Protein AF-T1I2T1-F1 (afdb_monomer_lite)

Secondary structure (DSSP, 8-state):
------SS-EEE--TT-S--SSS-S-EEE---S-SS-HHHHHHHHHHHHHH-TTS--EEEE---S-HHHHHHHHHHHHHTT-SEEEE---SBPS-GGGSS-SBTT-

Organism: Rhodnius prolixus (NCBI:txid13249)

Sequence (106 aa):
DLVVNVSPRIVRGTAAGHIYGPGQSSFLNIELISEKTCEYWCKSITELKRDFPTKVIVASIMCGFVKEDWEELSQKAEAAGADMLELNLSCPHGMGESGMGLACGQ

InterPro domains:
  IPR013785 Aldolase-type TIM barrel [G3DSA:3.20.20.70] (1-106)

pLDDT: mean 89.73, std 14.82, range [46.69, 98.81]

Foldseek 3Di:
DADDDDPPFKAQDCPPHPDDDPDGVDMGGPGDPDNDDLVVVLQVLLVCCVVPVPDAAEAEDEDAPDPVRVVVSVVSNVVSPHPYYHYDQQHFHPCPPPVPDGTRVD

Structure (mmCIF, N/CA/C/O backbone):
data_AF-T1I2T1-F1
#
_entry.id   AF-T1I2T1-F1
#
loop_
_atom_site.group_PDB
_atom_site.id
_atom_site.type_symbol
_atom_site.label_atom_id
_atom_site.label_alt_id
_atom_site.label_comp_id
_atom_site.label_asym_id
_atom_site.label_entity_id
_atom_site.label_seq_id
_atom_site.pdbx_PDB_ins_code
_atom_site.Cartn_x
_atom_site.Cartn_y
_atom_site.Cartn_z
_atom_site.occupancy
_atom_site.B_iso_or_equiv
_atom_site.auth_seq_id
_atom_site.auth_comp_id
_atom_site.auth_asym_id
_atom_site.auth_atom_id
_atom_site.pdbx_PDB_model_num
ATOM 1 N N . ASP A 1 1 ? 7.054 8.912 6.773 1.00 64.62 1 ASP A N 1
ATOM 2 C CA . ASP A 1 1 ? 7.320 10.014 5.824 1.00 64.62 1 ASP A CA 1
ATOM 3 C C . ASP A 1 1 ? 6.518 9.888 4.546 1.00 64.62 1 ASP A C 1
ATOM 5 O O . ASP A 1 1 ? 6.153 8.784 4.158 1.00 64.62 1 ASP A O 1
ATOM 9 N N . LEU A 1 2 ? 6.222 11.024 3.913 1.00 81.69 2 LEU A N 1
ATOM 10 C CA . LEU A 1 2 ? 5.644 11.060 2.571 1.00 81.69 2 LEU A CA 1
ATOM 11 C C . LEU A 1 2 ? 6.736 10.754 1.545 1.00 81.69 2 LEU A C 1
ATOM 13 O O . LEU A 1 2 ? 7.825 11.320 1.606 1.00 81.69 2 LEU A O 1
ATOM 17 N N . VAL A 1 3 ? 6.424 9.879 0.593 1.00 88.88 3 VAL A N 1
ATOM 18 C CA . VAL A 1 3 ? 7.280 9.602 -0.564 1.00 88.88 3 VAL A CA 1
ATOM 19 C C . VAL A 1 3 ? 6.764 10.350 -1.790 1.00 88.88 3 VAL A C 1
ATOM 21 O O . VAL A 1 3 ? 5.586 10.699 -1.858 1.00 88.88 3 VAL A O 1
ATOM 24 N N . VAL A 1 4 ? 7.645 10.576 -2.764 1.00 93.00 4 VAL A N 1
ATOM 25 C CA . VAL A 1 4 ? 7.297 11.146 -4.071 1.00 93.00 4 VAL A CA 1
ATOM 26 C C . VAL A 1 4 ? 7.852 10.225 -5.148 1.00 93.00 4 VAL A C 1
ATOM 28 O O . VAL A 1 4 ? 9.055 9.964 -5.191 1.00 93.00 4 VAL A O 1
ATOM 31 N N . ASN A 1 5 ? 6.976 9.712 -6.005 1.00 92.44 5 ASN A N 1
ATOM 32 C CA . ASN A 1 5 ? 7.354 8.821 -7.093 1.00 92.44 5 ASN A CA 1
ATOM 33 C C . ASN A 1 5 ? 8.061 9.575 -8.227 1.00 92.44 5 ASN A C 1
ATOM 35 O O . ASN A 1 5 ? 7.766 10.731 -8.530 1.00 92.44 5 ASN A O 1
ATOM 39 N N . VAL A 1 6 ? 8.944 8.870 -8.938 1.00 95.94 6 VAL A N 1
ATOM 40 C CA . VAL A 1 6 ? 9.564 9.359 -10.181 1.00 95.94 6 VAL A CA 1
ATOM 41 C C . VAL A 1 6 ? 8.789 8.899 -11.421 1.00 95.94 6 VAL A C 1
ATOM 43 O O . VAL A 1 6 ? 7.875 8.074 -11.346 1.00 95.94 6 VAL A O 1
ATOM 46 N N . SER A 1 7 ? 9.125 9.454 -12.589 1.00 96.56 7 SER A N 1
ATOM 47 C CA . SER A 1 7 ? 8.508 9.102 -13.877 1.00 96.56 7 SER A CA 1
ATOM 48 C C . SER A 1 7 ? 9.569 9.076 -14.990 1.00 96.56 7 SER A C 1
ATOM 50 O O . SER A 1 7 ? 10.334 10.037 -15.068 1.00 96.56 7 SER A O 1
ATOM 52 N N . PRO A 1 8 ? 9.613 8.055 -15.877 1.00 96.75 8 PRO A N 1
ATOM 53 C CA . PRO A 1 8 ? 8.764 6.857 -15.923 1.00 96.75 8 PRO A CA 1
ATOM 54 C C . PRO A 1 8 ? 9.134 5.839 -14.830 1.00 96.75 8 PRO A C 1
ATOM 56 O O . PRO A 1 8 ? 10.275 5.806 -14.383 1.00 96.75 8 PRO A O 1
ATOM 59 N N . ARG A 1 9 ? 8.179 4.997 -14.404 1.00 97.00 9 ARG A N 1
ATOM 60 C CA . ARG A 1 9 ? 8.401 4.049 -13.288 1.00 97.00 9 ARG A CA 1
ATOM 61 C C . ARG A 1 9 ? 7.782 2.661 -13.424 1.00 97.00 9 ARG A C 1
ATOM 63 O O . ARG A 1 9 ? 8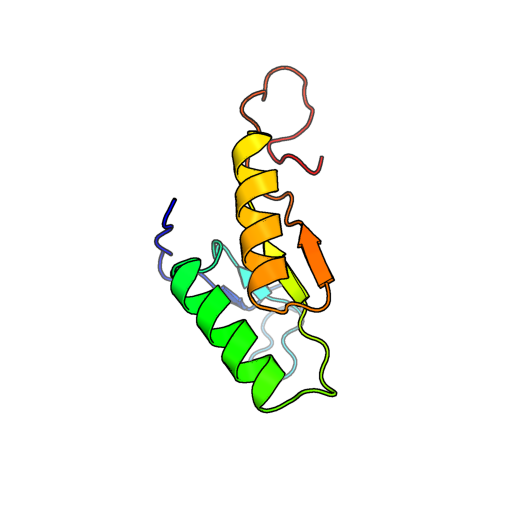.057 1.813 -12.588 1.00 97.00 9 ARG A O 1
ATOM 70 N N . ILE A 1 10 ? 6.974 2.414 -14.453 1.00 98.19 10 ILE A N 1
ATOM 71 C CA . ILE A 1 10 ? 6.407 1.094 -14.759 1.00 98.19 10 ILE A CA 1
ATOM 72 C C . ILE A 1 10 ? 6.647 0.841 -16.244 1.00 98.19 10 ILE A C 1
ATOM 74 O O . ILE A 1 10 ? 6.272 1.662 -17.082 1.00 98.19 10 ILE A O 1
ATOM 78 N N . VAL A 1 11 ? 7.288 -0.279 -16.572 1.00 97.31 11 VAL A N 1
ATOM 79 C CA . VAL A 1 11 ? 7.632 -0.649 -17.949 1.00 97.31 11 VAL A CA 1
ATOM 80 C C . VAL A 1 11 ? 7.265 -2.100 -18.234 1.00 97.31 11 VAL A C 1
ATOM 82 O O . VAL A 1 11 ? 7.244 -2.945 -17.336 1.00 97.31 11 VAL A O 1
ATOM 85 N N . ARG A 1 12 ? 6.982 -2.404 -19.506 1.00 96.38 12 ARG A N 1
ATOM 86 C CA . ARG A 1 12 ? 6.745 -3.783 -19.942 1.00 96.38 12 ARG A CA 1
ATOM 87 C C . ARG A 1 12 ? 8.024 -4.615 -19.847 1.00 96.38 12 ARG A C 1
ATOM 89 O O . ARG A 1 12 ? 9.112 -4.124 -20.142 1.00 96.38 12 ARG A O 1
ATOM 96 N N . GLY A 1 13 ? 7.882 -5.883 -19.489 1.00 94.56 13 GLY A N 1
ATOM 97 C CA . GLY A 1 13 ? 8.992 -6.821 -19.426 1.00 94.56 13 GLY A CA 1
ATOM 98 C C . GLY A 1 13 ? 9.467 -7.280 -20.804 1.00 94.56 13 GLY A C 1
ATOM 99 O O . GLY A 1 13 ? 8.688 -7.433 -21.744 1.00 94.56 13 GLY A O 1
ATOM 100 N N . THR A 1 14 ? 10.761 -7.553 -20.921 1.00 94.12 14 THR A N 1
ATOM 101 C CA . THR A 1 14 ? 11.395 -8.057 -22.151 1.00 94.12 14 THR A CA 1
ATOM 102 C C . THR A 1 14 ? 11.578 -9.577 -22.157 1.00 94.12 14 THR A C 1
ATOM 104 O O . THR A 1 14 ? 12.093 -10.124 -23.128 1.00 94.12 14 THR A O 1
ATOM 107 N N . ALA A 1 15 ? 11.116 -10.272 -21.109 1.00 92.12 15 ALA A N 1
ATOM 108 C CA . ALA A 1 15 ? 11.338 -11.706 -20.900 1.00 92.12 15 ALA A CA 1
ATOM 109 C C . ALA A 1 15 ? 10.792 -12.603 -22.031 1.00 92.12 15 ALA A C 1
ATOM 111 O O . ALA A 1 15 ? 11.369 -13.649 -22.303 1.00 92.12 15 ALA A O 1
ATOM 112 N N . ALA A 1 16 ? 9.720 -12.186 -22.713 1.00 92.12 16 ALA A N 1
ATOM 113 C CA . ALA A 1 16 ? 9.127 -12.900 -23.850 1.00 92.12 16 ALA A CA 1
ATOM 114 C C . ALA A 1 16 ? 9.434 -12.249 -25.219 1.00 92.12 16 ALA A C 1
ATOM 116 O O . ALA A 1 16 ? 8.707 -12.455 -26.190 1.00 92.12 16 ALA A O 1
ATOM 117 N N . GLY A 1 17 ? 10.484 -11.426 -25.312 1.00 91.56 17 GLY A N 1
ATOM 118 C CA . GLY A 1 17 ? 10.857 -10.731 -26.547 1.00 91.56 17 GLY A CA 1
ATOM 119 C C . GLY A 1 17 ? 9.942 -9.549 -26.892 1.00 91.56 17 GLY A C 1
ATOM 120 O O . GLY A 1 17 ? 9.379 -8.888 -26.015 1.00 91.56 17 GLY A O 1
ATOM 121 N N . HIS A 1 18 ? 9.806 -9.242 -28.186 1.00 92.19 18 HIS A N 1
ATOM 122 C CA . HIS A 1 18 ? 9.127 -8.044 -28.708 1.00 92.19 18 HIS A CA 1
ATOM 123 C C . HIS A 1 18 ? 7.605 -8.215 -28.882 1.00 92.19 18 HIS A C 1
ATOM 125 O O . HIS A 1 18 ? 7.044 -7.834 -29.907 1.00 92.19 18 HIS A O 1
ATOM 131 N N . ILE A 1 19 ? 6.929 -8.788 -27.882 1.00 92.81 19 ILE A N 1
ATOM 132 C CA . ILE A 1 19 ? 5.467 -8.938 -27.868 1.00 92.81 19 ILE A CA 1
ATOM 133 C C . ILE A 1 19 ? 4.828 -7.714 -27.205 1.00 92.81 19 ILE A C 1
ATOM 135 O O . ILE A 1 19 ? 5.081 -7.416 -26.038 1.00 92.81 19 ILE A O 1
ATOM 139 N N . TYR A 1 20 ? 3.972 -7.012 -27.944 1.00 95.31 20 TYR A N 1
ATOM 140 C CA . TYR A 1 20 ? 3.257 -5.821 -27.479 1.00 95.31 20 TYR A CA 1
ATOM 141 C C . TYR A 1 20 ? 1.753 -6.089 -27.383 1.00 95.31 20 TYR A C 1
ATOM 143 O O . TYR A 1 20 ? 1.231 -7.001 -28.021 1.00 95.31 20 TYR A O 1
ATOM 151 N N . GLY A 1 21 ? 1.049 -5.265 -26.607 1.00 93.88 21 GLY A N 1
ATOM 152 C CA . GLY A 1 21 ? -0.393 -5.399 -26.410 1.00 93.88 21 GLY A CA 1
ATOM 153 C C . GLY A 1 21 ? -0.744 -6.393 -25.294 1.00 93.88 21 GLY A C 1
ATOM 154 O O . GLY A 1 21 ? -0.055 -6.409 -24.270 1.00 93.88 21 GLY A O 1
ATOM 155 N N . PRO A 1 22 ? -1.834 -7.166 -25.426 1.00 95.12 22 PRO A N 1
ATOM 156 C CA . PRO A 1 22 ? -2.374 -7.977 -24.336 1.00 95.12 22 PRO A CA 1
ATOM 157 C C . PRO A 1 22 ? -1.409 -9.080 -23.884 1.00 95.12 22 PRO A C 1
ATOM 159 O O . PRO A 1 22 ? -0.567 -9.539 -24.651 1.00 95.12 22 PRO A O 1
ATOM 162 N N . GLY A 1 23 ? -1.561 -9.526 -22.633 1.00 93.88 23 GLY A N 1
ATOM 163 C CA . GLY A 1 23 ? -0.829 -10.687 -22.114 1.00 93.88 23 GLY A CA 1
ATOM 164 C C . GLY A 1 23 ? 0.679 -10.466 -21.976 1.00 93.88 23 GLY A C 1
ATOM 165 O O . GLY A 1 23 ? 1.457 -11.369 -22.272 1.00 93.88 23 GLY A O 1
ATOM 166 N N . GLN A 1 24 ? 1.102 -9.270 -21.549 1.00 96.50 24 GLN A N 1
ATOM 167 C CA . GLN A 1 24 ? 2.507 -9.002 -21.235 1.00 96.50 24 GLN A CA 1
ATOM 168 C C . GLN A 1 24 ? 3.026 -10.028 -20.220 1.00 96.50 24 GLN A C 1
ATOM 170 O O . GLN A 1 24 ? 2.410 -10.238 -19.178 1.00 96.50 24 GLN A O 1
ATOM 175 N N . SER A 1 25 ? 4.166 -10.653 -20.520 1.00 96.44 25 SER A N 1
ATOM 176 C CA . SER A 1 25 ? 4.719 -11.739 -19.701 1.00 96.44 25 SER A CA 1
ATOM 177 C C . SER A 1 25 ? 5.178 -11.283 -18.316 1.00 96.44 25 SER A C 1
ATOM 179 O O . SER A 1 25 ? 5.251 -12.088 -17.394 1.00 96.44 25 SER A O 1
ATOM 181 N N . SER A 1 26 ? 5.558 -10.011 -18.185 1.00 97.12 26 SER A N 1
ATOM 182 C CA . SER A 1 26 ? 5.999 -9.403 -16.933 1.00 97.12 26 SER A CA 1
ATOM 183 C C . SER A 1 26 ? 6.006 -7.878 -17.035 1.00 97.12 26 SER A C 1
ATOM 185 O O . SER A 1 26 ? 5.872 -7.304 -18.121 1.00 97.12 26 SER A O 1
ATOM 187 N N . PHE A 1 27 ? 6.201 -7.233 -15.889 1.00 97.38 27 PHE A N 1
ATOM 188 C CA . PHE A 1 27 ? 6.453 -5.804 -15.757 1.00 97.38 27 PHE A CA 1
ATOM 189 C C . PHE A 1 27 ? 7.657 -5.592 -14.842 1.00 97.38 27 PHE A C 1
ATOM 191 O O . PHE A 1 27 ? 7.950 -6.431 -13.991 1.00 97.38 27 PHE A O 1
ATOM 198 N N . LEU A 1 28 ? 8.334 -4.462 -15.013 1.00 97.69 28 LEU A N 1
ATOM 199 C CA . LEU A 1 28 ? 9.323 -3.959 -14.066 1.00 97.69 28 LEU A CA 1
ATOM 200 C C . LEU A 1 28 ? 8.821 -2.622 -13.534 1.00 97.69 28 LEU A C 1
ATOM 202 O O . LEU A 1 28 ? 8.319 -1.801 -14.307 1.00 97.69 28 LEU A O 1
ATOM 206 N N . ASN A 1 29 ? 8.953 -2.410 -12.226 1.00 97.50 29 ASN A N 1
ATOM 207 C CA . ASN A 1 29 ? 8.612 -1.142 -11.604 1.00 97.50 29 ASN A CA 1
ATOM 208 C C . ASN A 1 29 ? 9.707 -0.662 -10.645 1.00 97.50 29 ASN A C 1
ATOM 210 O O . ASN A 1 29 ? 10.465 -1.463 -10.102 1.00 97.50 29 ASN A O 1
ATOM 214 N N . ILE A 1 30 ? 9.763 0.655 -10.480 1.00 96.50 30 ILE A N 1
ATOM 215 C CA . ILE A 1 30 ? 10.523 1.366 -9.442 1.00 96.50 30 ILE A CA 1
ATOM 216 C C . ILE A 1 30 ? 9.570 2.272 -8.643 1.00 96.50 30 ILE A C 1
ATOM 218 O O . ILE A 1 30 ? 9.923 3.386 -8.263 1.00 96.50 30 ILE A O 1
ATOM 222 N N . GLU A 1 31 ? 8.317 1.833 -8.490 1.00 95.94 31 GLU A N 1
ATOM 223 C CA . GLU A 1 31 ? 7.300 2.559 -7.732 1.00 95.94 31 GLU A CA 1
ATOM 224 C C . GLU A 1 31 ? 7.548 2.385 -6.228 1.00 95.94 31 GLU A C 1
ATOM 226 O O . GLU A 1 31 ? 7.989 1.330 -5.772 1.00 95.94 31 GLU A O 1
ATOM 231 N N . LEU A 1 32 ? 7.310 3.449 -5.464 1.00 93.81 32 LEU A N 1
ATOM 232 C CA . LEU A 1 32 ? 7.425 3.455 -4.009 1.00 93.81 32 LEU A CA 1
ATOM 233 C C . LEU A 1 32 ? 6.085 3.065 -3.360 1.00 93.81 32 LEU A C 1
ATOM 235 O O . LEU A 1 32 ? 5.139 2.645 -4.024 1.00 93.81 32 LEU A O 1
ATOM 239 N N . ILE A 1 33 ? 5.983 3.226 -2.039 1.00 94.25 33 ILE A N 1
ATOM 240 C CA . ILE A 1 33 ? 4.699 3.140 -1.333 1.00 94.25 33 ILE A CA 1
ATOM 241 C C . ILE A 1 33 ? 3.729 4.246 -1.791 1.00 94.25 33 ILE A C 1
ATOM 243 O O . ILE A 1 33 ? 4.073 5.145 -2.559 1.00 94.25 33 ILE A O 1
ATOM 247 N N . SER A 1 34 ? 2.497 4.201 -1.283 1.00 95.00 34 SER A N 1
ATOM 248 C CA . SER A 1 34 ? 1.485 5.229 -1.537 1.00 95.00 34 SER A CA 1
ATOM 249 C C . SER A 1 34 ? 2.000 6.656 -1.284 1.00 95.00 34 SER A C 1
ATOM 251 O O . SER A 1 34 ? 2.481 6.967 -0.199 1.00 95.00 34 SER A O 1
ATOM 253 N N . GLU A 1 35 ? 1.755 7.558 -2.238 1.00 94.88 35 GLU A N 1
ATOM 254 C CA . GLU A 1 35 ? 1.967 9.011 -2.082 1.00 94.88 35 GLU A CA 1
ATOM 255 C C . GLU A 1 35 ? 0.843 9.697 -1.280 1.00 94.88 35 GLU A C 1
ATOM 257 O O . GLU A 1 35 ? 0.947 10.864 -0.909 1.00 94.88 35 GLU A O 1
ATOM 262 N N . LYS A 1 36 ? -0.264 8.990 -1.012 1.00 96.19 36 LYS A N 1
ATOM 263 C CA . LYS A 1 36 ? -1.346 9.470 -0.140 1.00 96.19 36 LYS A CA 1
ATOM 264 C C . LYS A 1 36 ? -1.029 9.209 1.328 1.00 96.19 36 LYS A C 1
ATOM 266 O O . LYS A 1 36 ? -0.388 8.214 1.662 1.00 96.19 36 LYS A O 1
ATOM 271 N N . THR A 1 37 ? -1.534 10.088 2.190 1.00 96.81 37 THR A N 1
ATOM 272 C CA . THR A 1 37 ? -1.304 10.056 3.637 1.00 96.81 37 THR A CA 1
ATOM 273 C C . THR A 1 37 ? -1.973 8.859 4.319 1.00 96.81 37 THR A C 1
ATOM 275 O O . THR A 1 37 ? -2.942 8.286 3.818 1.00 96.81 37 THR A O 1
ATOM 278 N N . CYS A 1 38 ? -1.492 8.523 5.519 1.00 96.19 38 CYS A N 1
ATOM 279 C CA . CYS A 1 38 ? -2.137 7.543 6.395 1.00 96.19 38 CYS A CA 1
ATOM 280 C C . CYS A 1 38 ? -3.588 7.938 6.727 1.00 96.19 38 CYS A C 1
ATOM 282 O O . CYS A 1 38 ? -4.478 7.096 6.675 1.00 96.19 38 CYS A O 1
ATOM 284 N N . GLU A 1 39 ? -3.854 9.225 6.976 1.00 97.81 39 GLU A N 1
ATOM 285 C CA . GLU A 1 39 ? -5.206 9.732 7.248 1.00 97.81 39 GLU A CA 1
ATOM 286 C C . GLU A 1 39 ? -6.175 9.465 6.089 1.00 97.81 39 GLU A C 1
ATOM 288 O O . GLU A 1 39 ? -7.288 8.987 6.315 1.00 97.81 39 GLU A O 1
ATOM 293 N N . TYR A 1 40 ? -5.738 9.706 4.846 1.00 98.50 40 TYR A N 1
ATOM 294 C CA . TYR A 1 40 ? -6.531 9.388 3.658 1.00 98.50 40 TYR A CA 1
ATOM 295 C C . TYR A 1 40 ? -6.938 7.910 3.651 1.00 98.50 40 TYR A C 1
ATOM 297 O O . TYR A 1 40 ? -8.108 7.585 3.428 1.00 98.50 40 TYR A O 1
ATOM 305 N N . TRP A 1 41 ? -5.983 7.013 3.906 1.00 98.56 41 TRP A N 1
ATOM 306 C CA . TRP A 1 41 ? -6.238 5.576 3.886 1.00 98.56 41 TRP A CA 1
ATOM 307 C C . TRP A 1 41 ? -7.097 5.118 5.057 1.00 98.56 41 TRP A C 1
ATOM 309 O O . TRP A 1 41 ? -8.032 4.361 4.829 1.00 98.56 41 TRP A O 1
ATOM 319 N N . CYS A 1 42 ? -6.869 5.623 6.271 1.00 98.62 42 CYS A N 1
ATOM 320 C CA . CYS A 1 42 ? -7.703 5.303 7.430 1.00 98.62 42 CYS A CA 1
ATOM 321 C C . CYS A 1 42 ? -9.163 5.699 7.178 1.00 98.62 42 CYS A C 1
ATOM 323 O O . CYS A 1 42 ? -10.066 4.879 7.329 1.00 98.62 42 CYS A O 1
ATOM 325 N N . LYS A 1 43 ? -9.400 6.922 6.686 1.00 98.75 43 LYS A N 1
ATOM 326 C CA . LYS A 1 43 ? -10.748 7.367 6.315 1.00 98.75 43 LYS A CA 1
ATOM 327 C C . LYS A 1 43 ? -11.363 6.482 5.226 1.00 98.75 43 LYS A C 1
ATOM 329 O O . LYS A 1 43 ? -12.516 6.073 5.350 1.00 98.75 43 LYS A O 1
ATOM 334 N N . SER A 1 44 ? -10.585 6.146 4.197 1.00 98.75 44 SER A N 1
ATOM 335 C CA . SER A 1 44 ? -11.038 5.278 3.103 1.00 98.75 44 SER A CA 1
ATOM 336 C C . SER A 1 44 ? -11.405 3.875 3.593 1.00 98.75 44 SER A C 1
ATOM 338 O O . SER A 1 44 ? -12.406 3.324 3.154 1.00 98.75 44 SER A O 1
ATOM 340 N N . ILE A 1 45 ? -10.631 3.297 4.517 1.00 98.81 45 ILE A N 1
ATOM 341 C CA . ILE A 1 45 ? -10.915 1.982 5.110 1.00 98.81 45 ILE A CA 1
ATOM 342 C C . ILE A 1 45 ? -12.248 2.028 5.857 1.00 98.81 45 ILE A C 1
ATOM 344 O O . ILE A 1 45 ? -13.102 1.176 5.620 1.00 98.81 45 ILE A O 1
ATOM 348 N N . THR A 1 46 ? -12.469 3.049 6.688 1.00 98.81 46 THR A N 1
ATOM 349 C CA . THR A 1 46 ? -13.731 3.220 7.420 1.00 98.81 46 THR A CA 1
ATOM 350 C C . THR A 1 46 ? -14.928 3.341 6.473 1.00 98.81 46 THR A C 1
ATOM 352 O O . THR A 1 46 ? -15.952 2.688 6.679 1.00 98.81 46 THR A O 1
ATOM 355 N N . GLU A 1 47 ? -14.806 4.137 5.409 1.00 98.81 47 GLU A N 1
ATOM 356 C CA . GLU A 1 47 ? -15.851 4.284 4.387 1.00 98.81 47 GLU A CA 1
ATOM 357 C C . GLU A 1 47 ? -16.112 2.963 3.647 1.00 98.81 47 GLU A C 1
ATOM 359 O O . GLU A 1 47 ? -17.263 2.541 3.523 1.00 98.81 47 GLU A O 1
ATOM 364 N N . LEU A 1 48 ? -15.057 2.253 3.234 1.00 98.81 48 LEU A N 1
ATOM 365 C CA . LEU A 1 48 ? -15.173 0.966 2.547 1.00 98.81 48 LEU A CA 1
ATOM 366 C C . LEU A 1 48 ? -15.800 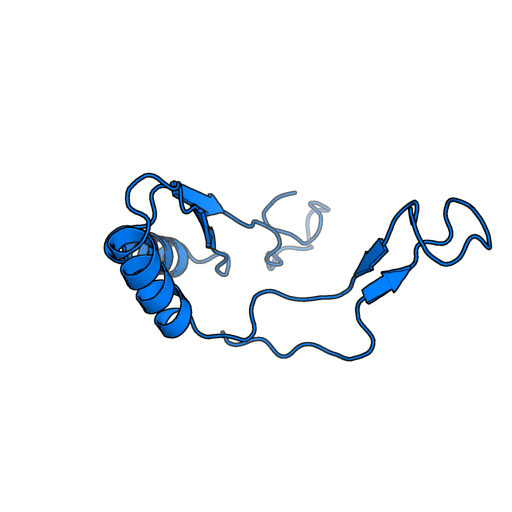-0.112 3.432 1.00 98.81 48 LEU A C 1
ATOM 368 O O . LEU A 1 48 ? -16.628 -0.880 2.952 1.00 98.81 48 LEU A O 1
ATOM 372 N N . LYS A 1 49 ? -15.451 -0.177 4.719 1.00 98.50 49 LYS A N 1
ATOM 373 C CA . LYS A 1 49 ? -16.043 -1.148 5.648 1.00 98.50 49 LYS A CA 1
ATOM 374 C C . LYS A 1 49 ? -17.499 -0.840 5.969 1.00 98.50 49 LYS A C 1
ATOM 376 O O . LYS A 1 49 ? -18.277 -1.777 6.140 1.00 98.50 49 LYS A O 1
ATOM 381 N N . ARG A 1 50 ? -17.881 0.440 6.005 1.00 98.50 50 ARG A N 1
ATOM 382 C CA . ARG A 1 50 ? -19.285 0.860 6.117 1.00 98.50 50 ARG A CA 1
ATOM 383 C C . ARG A 1 50 ? -20.092 0.419 4.895 1.00 98.50 50 ARG A C 1
ATOM 385 O O . ARG A 1 50 ? -21.170 -0.146 5.056 1.00 98.50 50 ARG A O 1
ATOM 392 N N . ASP A 1 51 ? -19.575 0.670 3.695 1.00 98.75 51 ASP A N 1
ATOM 393 C CA . ASP A 1 51 ? -20.324 0.473 2.447 1.00 98.75 51 ASP A CA 1
ATOM 394 C C . ASP A 1 51 ? -20.278 -0.987 1.956 1.00 98.75 51 ASP A C 1
ATOM 396 O O . ASP A 1 51 ? -21.210 -1.470 1.311 1.00 98.75 51 ASP A O 1
ATOM 400 N N . PHE A 1 52 ? -19.219 -1.722 2.305 1.00 98.56 52 PHE A N 1
ATOM 401 C CA . PHE A 1 52 ? -18.972 -3.103 1.886 1.00 98.56 52 PHE A CA 1
ATOM 402 C C . PHE A 1 52 ? -18.612 -4.009 3.078 1.00 98.56 52 PHE A C 1
ATOM 404 O O . PHE A 1 52 ? -17.532 -4.607 3.102 1.00 98.56 52 PHE A O 1
ATOM 411 N N . PRO A 1 53 ? -19.514 -4.193 4.060 1.00 97.81 53 PRO A N 1
ATOM 412 C CA . PRO A 1 53 ? -19.197 -4.865 5.325 1.00 97.81 53 PRO A CA 1
ATOM 413 C C . PRO A 1 53 ? -18.745 -6.323 5.160 1.00 97.81 53 PRO A C 1
ATOM 415 O O . PRO A 1 53 ? -17.969 -6.827 5.967 1.00 97.81 53 PRO A O 1
ATOM 418 N N . THR A 1 54 ? -19.185 -7.003 4.096 1.00 98.31 54 THR A N 1
ATOM 419 C CA . THR A 1 54 ? -18.821 -8.400 3.810 1.00 98.31 54 THR A CA 1
ATOM 420 C C . THR A 1 54 ? -17.514 -8.547 3.031 1.00 98.31 54 THR A C 1
ATOM 422 O O . THR A 1 54 ? -17.116 -9.669 2.720 1.00 98.31 54 THR A O 1
ATOM 425 N N . LYS A 1 55 ? -16.894 -7.445 2.594 1.00 98.50 55 LYS A N 1
ATOM 426 C CA . LYS A 1 55 ? -15.625 -7.481 1.865 1.00 98.50 55 LYS A CA 1
ATOM 427 C C . LYS A 1 55 ? -14.481 -7.325 2.857 1.00 98.50 55 LYS A C 1
ATOM 429 O O . LYS A 1 55 ? -14.538 -6.488 3.757 1.00 98.50 55 LYS A O 1
ATOM 434 N N . VAL A 1 56 ? -13.471 -8.166 2.673 1.00 98.50 56 VAL A N 1
ATOM 435 C CA . VAL A 1 56 ? -12.246 -8.143 3.467 1.00 98.50 56 VAL A CA 1
ATOM 436 C C . VAL A 1 56 ? -11.366 -7.006 2.967 1.00 98.50 56 VAL A C 1
ATOM 438 O O . VAL A 1 56 ? -11.106 -6.912 1.767 1.00 98.50 56 VAL A O 1
ATOM 441 N N . ILE A 1 57 ? -10.905 -6.170 3.887 1.00 98.56 57 ILE A N 1
ATOM 442 C CA . ILE A 1 57 ? -9.947 -5.097 3.648 1.00 98.56 57 ILE A CA 1
ATOM 443 C C . ILE A 1 57 ? -8.680 -5.403 4.439 1.00 98.56 57 ILE A C 1
ATOM 445 O O . ILE A 1 57 ? -8.712 -5.524 5.663 1.00 98.56 57 ILE A O 1
ATOM 449 N N . VAL A 1 58 ? -7.561 -5.507 3.723 1.00 98.69 58 VAL A N 1
ATOM 450 C CA . VAL A 1 58 ? -6.228 -5.677 4.306 1.00 98.69 58 VAL A CA 1
ATOM 451 C C . VAL A 1 58 ? -5.470 -4.366 4.158 1.00 98.69 58 VAL A C 1
ATOM 453 O O . VAL A 1 58 ? -5.306 -3.876 3.040 1.00 98.69 58 VAL A O 1
ATOM 456 N N . ALA A 1 59 ? -5.020 -3.785 5.267 1.00 98.62 59 ALA A N 1
ATOM 457 C CA . ALA A 1 59 ? -4.199 -2.582 5.240 1.00 98.62 59 ALA A CA 1
ATOM 458 C C . ALA A 1 59 ? -2.715 -2.966 5.140 1.00 98.62 59 ALA A C 1
ATOM 460 O O . ALA A 1 59 ? -2.135 -3.474 6.099 1.00 98.62 59 ALA A O 1
ATOM 461 N N . SER A 1 60 ? -2.105 -2.727 3.976 1.00 98.38 60 SER A N 1
ATOM 462 C CA . SER A 1 60 ? -0.661 -2.898 3.778 1.00 98.38 60 SER A CA 1
ATOM 463 C C . SER A 1 60 ? 0.087 -1.683 4.325 1.00 98.38 60 SER A C 1
ATOM 465 O O . SER A 1 60 ? -0.158 -0.555 3.889 1.00 98.38 60 SER A O 1
ATOM 467 N N . ILE A 1 61 ? 0.960 -1.898 5.310 1.00 97.06 61 ILE A N 1
ATOM 468 C CA . ILE A 1 61 ? 1.656 -0.842 6.056 1.00 97.06 61 ILE A CA 1
ATOM 469 C C . ILE A 1 61 ? 3.171 -1.070 6.076 1.00 97.06 61 ILE A C 1
ATOM 471 O O . ILE A 1 61 ? 3.649 -2.202 6.012 1.00 97.06 61 ILE A O 1
ATOM 475 N N . MET A 1 62 ? 3.931 0.021 6.168 1.00 94.38 62 MET A N 1
ATOM 476 C CA . MET A 1 62 ? 5.392 0.010 6.244 1.00 94.38 62 MET A CA 1
ATOM 477 C C . MET A 1 62 ? 5.871 1.165 7.120 1.00 94.38 62 MET A C 1
ATOM 479 O O . MET A 1 62 ? 5.459 2.306 6.902 1.00 94.38 62 MET A O 1
ATOM 483 N N . CYS A 1 63 ? 6.789 0.878 8.038 1.00 89.00 63 CYS A N 1
ATOM 484 C CA . CYS A 1 63 ? 7.506 1.877 8.828 1.00 89.00 63 CYS A CA 1
ATOM 485 C C . CYS A 1 63 ? 9.021 1.676 8.708 1.00 89.00 63 CYS A C 1
ATOM 487 O O . CYS A 1 63 ? 9.488 0.667 8.172 1.00 89.00 63 CYS A O 1
ATOM 489 N N . GLY A 1 64 ? 9.783 2.637 9.238 1.00 85.56 64 GLY A N 1
ATOM 490 C CA . GLY A 1 64 ? 11.200 2.433 9.533 1.00 85.56 64 GLY A CA 1
ATOM 491 C C . GLY A 1 64 ? 11.417 1.293 10.532 1.00 85.56 64 GLY A C 1
ATOM 492 O O . GLY A 1 64 ? 10.468 0.741 11.094 1.00 85.56 64 GLY A O 1
ATOM 493 N N . PHE A 1 65 ? 12.676 0.941 10.799 1.00 86.62 65 PHE A N 1
ATOM 494 C CA . PHE A 1 65 ? 13.019 -0.025 11.851 1.00 86.62 65 PHE A CA 1
ATOM 495 C C . PHE A 1 65 ? 12.943 0.618 13.249 1.00 86.62 65 PHE A C 1
ATOM 497 O O . PHE A 1 65 ? 13.926 0.699 13.981 1.00 86.62 65 PHE A O 1
ATOM 504 N N . VAL A 1 66 ? 11.758 1.129 13.580 1.00 88.50 66 VAL A N 1
ATOM 505 C CA . VAL A 1 66 ? 11.416 1.818 14.826 1.00 88.50 66 VAL A CA 1
ATOM 506 C C . VAL A 1 66 ? 10.153 1.163 15.361 1.00 88.50 66 VAL A C 1
ATOM 508 O O . VAL A 1 66 ? 9.132 1.112 14.676 1.00 88.50 66 VAL A O 1
ATOM 511 N N . LYS A 1 67 ? 10.232 0.603 16.568 1.00 93.06 67 LYS A N 1
ATOM 512 C CA . LYS A 1 67 ? 9.149 -0.192 17.154 1.00 93.06 67 LYS A CA 1
ATOM 513 C C . LYS A 1 67 ? 7.877 0.643 17.316 1.00 93.06 67 LYS A C 1
ATOM 515 O O . LYS A 1 67 ? 6.792 0.188 16.965 1.00 93.06 67 LYS A O 1
ATOM 520 N N . GLU A 1 68 ? 8.038 1.855 17.825 1.00 96.12 68 GLU A N 1
ATOM 521 C CA . GLU A 1 68 ? 6.956 2.780 18.145 1.00 96.12 68 GLU A CA 1
ATOM 522 C C . GLU A 1 68 ? 6.164 3.155 16.885 1.00 96.12 68 GLU A C 1
ATOM 524 O O . GLU A 1 68 ? 4.936 3.160 16.914 1.00 96.12 68 GLU A O 1
ATOM 529 N N . ASP A 1 69 ? 6.850 3.353 15.754 1.00 93.75 69 ASP A N 1
ATOM 530 C CA . ASP A 1 69 ? 6.207 3.653 14.472 1.00 93.75 69 ASP A CA 1
ATOM 531 C C . ASP A 1 69 ? 5.329 2.487 13.989 1.00 93.75 69 ASP A C 1
ATOM 533 O O . ASP A 1 69 ? 4.245 2.702 13.441 1.00 93.75 69 ASP A O 1
ATOM 537 N N . TRP A 1 70 ? 5.783 1.240 14.166 1.00 95.88 70 TRP A N 1
ATOM 538 C CA . TRP A 1 70 ? 4.996 0.055 13.808 1.00 95.88 70 TRP A CA 1
ATOM 539 C C . TRP A 1 70 ? 3.773 -0.109 14.710 1.00 95.88 70 TRP A C 1
ATOM 541 O O . TRP A 1 70 ? 2.684 -0.400 14.210 1.00 95.88 70 TRP A O 1
ATOM 551 N N . GLU A 1 71 ? 3.925 0.093 16.021 1.00 98.00 71 GLU A N 1
ATOM 552 C CA . GLU A 1 71 ? 2.810 0.046 16.973 1.00 98.00 71 GLU A CA 1
ATOM 553 C C . GLU A 1 71 ? 1.775 1.136 16.657 1.00 98.00 71 GLU A C 1
ATOM 555 O O . GLU A 1 71 ? 0.587 0.841 16.546 1.00 98.00 71 GLU A O 1
ATOM 560 N N . GLU A 1 72 ? 2.211 2.372 16.412 1.00 97.75 72 GLU A N 1
ATOM 561 C CA . GLU A 1 72 ? 1.309 3.480 16.098 1.00 97.75 72 GLU A CA 1
ATOM 562 C C . GLU A 1 72 ? 0.561 3.261 14.773 1.00 97.75 72 GLU A C 1
ATOM 564 O O . GLU A 1 72 ? -0.662 3.427 14.704 1.00 97.75 72 GLU A O 1
ATOM 569 N N . LEU A 1 73 ? 1.271 2.888 13.702 1.00 97.12 73 LEU A N 1
ATOM 570 C CA . LEU A 1 73 ? 0.654 2.736 12.384 1.00 97.12 73 LEU A CA 1
ATOM 571 C C . LEU A 1 73 ? -0.300 1.535 12.326 1.00 97.12 73 LEU A C 1
ATOM 573 O O . LEU A 1 73 ? -1.366 1.634 11.714 1.00 97.12 73 LEU A O 1
ATOM 577 N N . SER A 1 74 ? 0.052 0.425 12.981 1.00 98.19 74 SER A N 1
ATOM 578 C CA . SER A 1 74 ? -0.817 -0.755 13.071 1.00 98.19 74 SER A CA 1
ATOM 579 C C . SER A 1 74 ? -2.101 -0.461 13.847 1.00 98.19 74 SER A C 1
ATOM 581 O O . SER A 1 74 ? -3.184 -0.761 13.346 1.00 98.19 74 SER A O 1
ATOM 583 N N . GLN A 1 75 ? -2.006 0.217 14.996 1.00 98.62 75 GLN A N 1
ATOM 584 C CA . GLN A 1 75 ? -3.173 0.629 15.784 1.00 98.62 75 GLN A CA 1
ATOM 585 C C . GLN A 1 75 ? -4.087 1.583 15.009 1.00 98.62 75 GLN A C 1
ATOM 587 O O . GLN A 1 75 ? -5.308 1.458 15.073 1.00 98.62 75 GLN A O 1
ATOM 592 N N . LYS A 1 76 ? -3.524 2.520 14.232 1.00 98.50 76 LYS A N 1
ATOM 593 C CA . LYS A 1 76 ? -4.315 3.415 13.369 1.00 98.50 76 LYS A CA 1
ATOM 594 C C . LYS A 1 76 ? -5.102 2.649 12.305 1.00 98.50 76 LYS A C 1
ATOM 596 O O . LYS A 1 76 ? -6.281 2.933 12.098 1.00 98.50 76 LYS A O 1
ATOM 601 N N . ALA A 1 77 ? -4.466 1.686 11.641 1.00 98.56 77 ALA A N 1
ATOM 602 C CA . ALA A 1 77 ? -5.111 0.873 10.613 1.00 98.56 77 ALA A CA 1
ATOM 603 C C . ALA A 1 77 ? -6.194 -0.058 11.195 1.00 98.56 77 ALA A C 1
ATOM 605 O O . ALA A 1 77 ? -7.275 -0.175 10.613 1.00 98.56 77 ALA A O 1
ATOM 606 N N . GLU A 1 78 ? -5.942 -0.660 12.360 1.00 98.69 78 GLU A N 1
ATOM 607 C CA . GLU A 1 78 ? -6.932 -1.447 13.106 1.00 98.69 78 GLU A CA 1
ATOM 608 C C . GLU A 1 78 ? -8.131 -0.581 13.523 1.00 98.69 78 GLU A C 1
ATOM 610 O O . GLU A 1 78 ? -9.277 -0.924 13.230 1.00 98.69 78 GLU A O 1
ATOM 615 N N . ALA A 1 79 ? -7.884 0.590 14.120 1.00 98.69 79 ALA A N 1
ATOM 616 C CA . ALA A 1 79 ? -8.932 1.515 14.556 1.00 98.69 79 ALA A CA 1
ATOM 617 C C . ALA A 1 79 ? -9.802 2.037 13.397 1.00 98.69 79 ALA A C 1
ATOM 619 O O . ALA A 1 79 ? -10.983 2.328 13.592 1.00 98.69 79 ALA A O 1
ATOM 620 N N . ALA A 1 80 ? -9.245 2.133 12.185 1.00 98.62 80 ALA A N 1
ATOM 621 C CA . ALA A 1 80 ? -9.991 2.476 10.975 1.00 98.62 80 ALA A CA 1
ATOM 622 C C . ALA A 1 80 ? -10.972 1.375 10.524 1.00 98.62 80 ALA A C 1
ATOM 624 O O . ALA A 1 80 ? -11.860 1.647 9.709 1.00 98.62 80 ALA A O 1
ATOM 625 N N . GLY A 1 81 ? -10.826 0.155 11.050 1.00 98.56 81 GLY A N 1
ATOM 626 C CA . GLY A 1 81 ? -11.685 -0.995 10.780 1.00 98.56 81 GLY A CA 1
ATOM 627 C C . GLY A 1 81 ? -11.111 -2.005 9.785 1.00 98.56 81 GLY A C 1
ATOM 628 O O . GLY A 1 81 ? -11.875 -2.813 9.259 1.00 98.56 81 GLY A O 1
ATOM 629 N N . ALA A 1 82 ? -9.806 -1.966 9.485 1.00 98.62 82 ALA A N 1
ATOM 630 C CA . ALA A 1 82 ? -9.188 -2.980 8.629 1.00 98.62 82 ALA A CA 1
ATOM 631 C C . ALA A 1 82 ? -9.381 -4.383 9.232 1.00 98.62 82 ALA A C 1
ATOM 633 O O . ALA A 1 82 ? -9.216 -4.573 10.434 1.00 98.62 82 ALA A O 1
ATOM 634 N N . ASP A 1 83 ? -9.708 -5.375 8.400 1.00 98.75 83 ASP A N 1
ATOM 635 C CA . ASP A 1 83 ? -9.919 -6.747 8.876 1.00 98.75 83 ASP A CA 1
ATOM 636 C C . ASP A 1 83 ? -8.586 -7.444 9.189 1.00 98.75 83 ASP A C 1
ATOM 638 O O . ASP A 1 83 ? -8.526 -8.332 10.037 1.00 98.75 83 ASP A O 1
ATOM 642 N N . MET A 1 84 ? -7.520 -7.067 8.474 1.00 98.62 84 MET A N 1
ATOM 643 C CA . MET A 1 84 ? -6.163 -7.592 8.636 1.00 98.62 84 MET A CA 1
ATOM 644 C C . MET A 1 84 ? -5.120 -6.529 8.276 1.00 98.62 84 MET A C 1
ATOM 646 O O . MET A 1 84 ? -5.405 -5.577 7.543 1.00 98.62 84 MET A O 1
ATOM 650 N N . LEU A 1 85 ? -3.888 -6.741 8.738 1.00 98.50 85 LEU A N 1
ATOM 651 C CA . LEU A 1 85 ? -2.715 -5.963 8.347 1.00 98.50 85 LEU A CA 1
ATOM 652 C C . LEU A 1 85 ? -1.772 -6.821 7.500 1.00 98.50 85 LEU A C 1
ATOM 654 O O . LEU A 1 85 ? -1.561 -7.997 7.794 1.00 98.50 85 LEU A O 1
ATOM 658 N N . GLU A 1 86 ? -1.174 -6.217 6.478 1.00 98.44 86 GLU A N 1
ATOM 659 C CA . GLU A 1 86 ? -0.059 -6.789 5.720 1.00 98.44 86 GLU A CA 1
ATOM 660 C C . GLU A 1 86 ? 1.188 -5.946 6.003 1.00 98.44 86 GLU A C 1
ATOM 662 O O . GLU A 1 86 ? 1.190 -4.733 5.798 1.00 98.44 86 GLU A O 1
ATOM 667 N N . LEU A 1 87 ? 2.249 -6.570 6.516 1.00 96.56 87 LEU A N 1
ATOM 668 C CA . LEU A 1 87 ? 3.473 -5.856 6.880 1.00 96.56 87 LEU A CA 1
ATOM 669 C C . LEU A 1 87 ? 4.441 -5.886 5.699 1.00 96.56 87 LEU A C 1
ATOM 671 O O . LEU A 1 87 ? 5.034 -6.921 5.392 1.00 96.56 87 LEU A O 1
ATOM 675 N N . ASN A 1 88 ? 4.613 -4.747 5.036 1.00 94.06 88 ASN A N 1
ATOM 676 C CA . ASN A 1 88 ? 5.589 -4.614 3.968 1.00 94.06 88 ASN A CA 1
ATOM 677 C C . ASN A 1 88 ? 6.981 -4.374 4.575 1.00 94.06 88 ASN A C 1
ATOM 679 O O . ASN A 1 88 ? 7.250 -3.33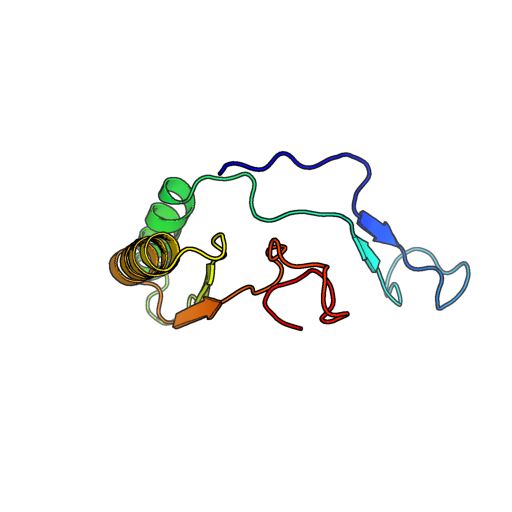0 5.165 1.00 94.06 88 ASN A O 1
ATOM 683 N N . LEU A 1 89 ? 7.877 -5.350 4.415 1.00 91.81 89 LEU A N 1
ATOM 684 C CA . LEU A 1 89 ? 9.230 -5.346 4.986 1.00 91.81 89 LEU A CA 1
ATOM 685 C C . LEU A 1 89 ? 10.302 -4.800 4.025 1.00 91.81 89 LEU A C 1
ATOM 687 O O . LEU A 1 89 ? 11.491 -5.057 4.208 1.00 91.81 89 LEU A O 1
ATOM 691 N N . SER A 1 90 ? 9.899 -4.049 2.995 1.00 83.56 90 SER A N 1
ATOM 692 C CA . SER A 1 90 ? 10.815 -3.498 1.982 1.00 83.56 90 SER A CA 1
ATOM 693 C C . SER A 1 90 ? 11.603 -2.274 2.465 1.00 83.56 90 SER A C 1
ATOM 695 O O . SER A 1 90 ? 12.447 -1.769 1.725 1.00 83.56 90 SER A O 1
ATOM 697 N N . CYS A 1 91 ? 11.331 -1.767 3.675 1.00 74.00 91 CYS A N 1
ATOM 698 C CA . CYS A 1 91 ? 12.058 -0.628 4.232 1.00 74.00 91 CYS A CA 1
ATOM 699 C C . CYS A 1 91 ? 13.548 -0.973 4.368 1.00 74.00 91 CYS A C 1
ATOM 7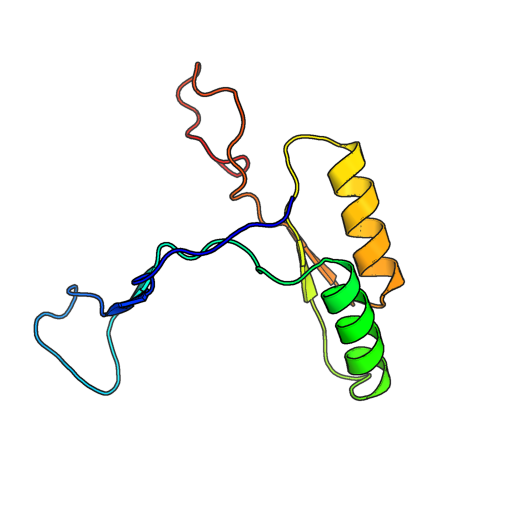01 O O . CYS A 1 91 ? 13.869 -2.050 4.885 1.00 74.00 91 CYS A O 1
ATOM 703 N N . PRO A 1 92 ? 14.462 -0.096 3.915 1.00 63.91 92 PRO A N 1
ATOM 704 C CA . PRO A 1 92 ? 15.873 -0.356 4.076 1.00 63.91 92 PRO A CA 1
ATOM 705 C C . PRO A 1 92 ? 16.258 -0.318 5.561 1.00 63.91 92 PRO A C 1
ATOM 707 O O . PRO A 1 92 ? 15.975 0.663 6.249 1.00 63.91 92 PRO A O 1
ATOM 710 N N . HIS A 1 93 ? 16.924 -1.357 6.064 1.00 60.66 93 HIS A N 1
ATOM 711 C CA . HIS A 1 93 ? 17.503 -1.331 7.402 1.00 60.66 93 HIS A CA 1
ATOM 712 C C . HIS A 1 93 ? 18.916 -0.731 7.336 1.00 60.66 93 HIS A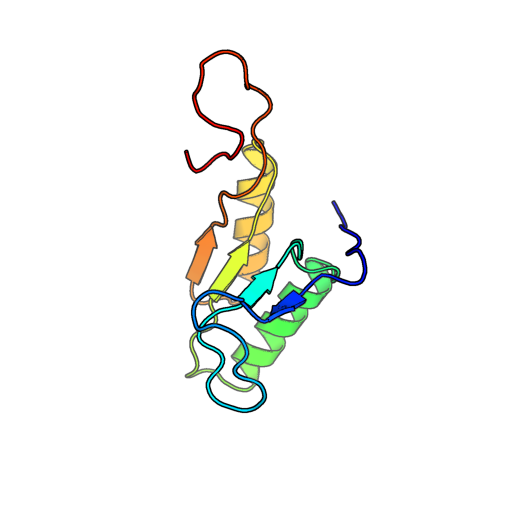 C 1
ATOM 714 O O . HIS A 1 93 ? 19.722 -1.053 6.464 1.00 60.66 93 HIS A O 1
ATOM 720 N N . GLY A 1 94 ? 19.237 0.164 8.270 1.00 46.69 94 GLY A N 1
ATOM 721 C CA . GLY A 1 94 ? 20.489 0.931 8.278 1.00 46.69 94 GLY A CA 1
ATOM 722 C C . GLY A 1 94 ? 21.761 0.152 8.642 1.00 46.69 94 GLY A C 1
ATOM 723 O O . GLY A 1 94 ? 22.716 0.778 9.084 1.00 46.69 94 GLY A O 1
ATOM 724 N N . MET A 1 95 ? 21.803 -1.180 8.503 1.00 47.41 95 MET A N 1
ATOM 725 C CA . MET A 1 95 ? 22.973 -2.003 8.866 1.00 47.41 95 MET A CA 1
ATOM 726 C C . MET A 1 95 ? 23.469 -2.864 7.695 1.00 47.41 95 MET A C 1
ATOM 728 O O . MET A 1 95 ? 23.448 -4.089 7.752 1.00 47.41 95 MET A O 1
ATOM 732 N N . GLY A 1 96 ? 23.986 -2.228 6.641 1.00 50.81 96 GLY A N 1
ATOM 733 C CA . GLY A 1 96 ? 24.616 -2.924 5.506 1.00 50.81 96 GLY A CA 1
ATOM 734 C C . GLY A 1 96 ? 25.944 -3.641 5.825 1.00 50.81 96 GLY A C 1
ATOM 735 O O . GLY A 1 96 ? 26.555 -4.218 4.929 1.00 50.81 96 GLY A O 1
ATOM 736 N N . GLU A 1 97 ? 26.419 -3.619 7.075 1.00 46.69 97 GLU A N 1
ATOM 737 C CA . GLU A 1 97 ? 27.783 -4.036 7.447 1.00 46.69 97 GLU A CA 1
ATOM 738 C C . GLU A 1 97 ? 27.980 -5.556 7.610 1.00 46.69 97 GLU A C 1
ATOM 740 O O . GLU A 1 97 ? 29.095 -6.005 7.862 1.00 46.69 97 GLU A O 1
ATOM 745 N N . SER A 1 98 ? 26.939 -6.385 7.462 1.00 53.47 98 SER A N 1
ATOM 746 C CA . SER A 1 98 ? 27.037 -7.844 7.694 1.00 53.47 98 SER A CA 1
ATOM 747 C C . SER A 1 98 ? 26.504 -8.722 6.557 1.00 53.47 98 SER A C 1
ATOM 749 O O . SER A 1 98 ? 26.206 -9.892 6.772 1.00 53.47 98 SER A O 1
ATOM 751 N N . GLY A 1 99 ? 26.385 -8.189 5.336 1.00 47.81 99 GLY A N 1
ATOM 752 C CA . GLY A 1 99 ? 25.991 -8.985 4.164 1.00 47.81 99 GLY A CA 1
ATOM 753 C C . GLY A 1 99 ? 24.540 -9.493 4.174 1.00 47.81 99 GLY A C 1
ATOM 754 O O . GLY A 1 9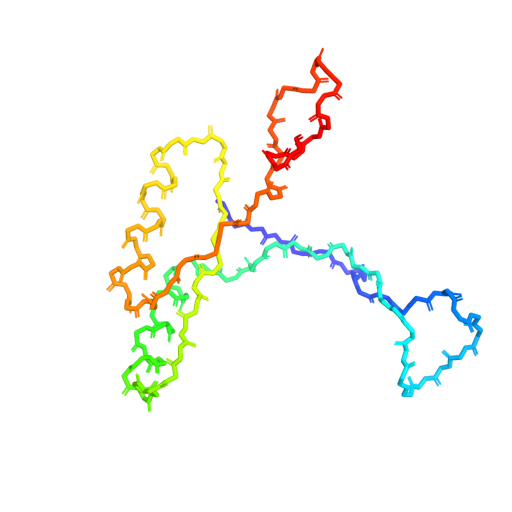9 ? 24.210 -10.364 3.374 1.00 47.81 99 GLY A O 1
ATOM 755 N N . MET A 1 100 ? 23.674 -8.945 5.036 1.00 48.50 100 MET A N 1
ATOM 756 C CA . MET A 1 100 ? 22.254 -9.316 5.174 1.00 48.50 100 MET A CA 1
ATOM 757 C C . MET A 1 100 ? 21.326 -8.457 4.299 1.00 48.50 100 MET A C 1
ATOM 759 O O . MET A 1 100 ? 20.288 -7.987 4.744 1.00 48.50 100 MET A O 1
ATOM 763 N N . GLY A 1 101 ? 21.706 -8.225 3.039 1.00 54.97 101 GLY A N 1
ATOM 764 C CA . GLY A 1 101 ? 20.910 -7.390 2.138 1.00 54.97 101 GLY A CA 1
ATOM 765 C C . GLY A 1 101 ? 20.744 -5.951 2.646 1.00 54.97 101 GLY A C 1
ATOM 766 O O . GLY A 1 101 ? 21.577 -5.458 3.403 1.00 54.97 101 GLY A O 1
ATOM 767 N N . LEU A 1 102 ? 19.719 -5.247 2.164 1.00 66.25 102 LEU A N 1
ATOM 768 C CA . LEU A 1 102 ? 19.428 -3.874 2.595 1.00 66.25 102 LEU A CA 1
ATOM 769 C C . LEU A 1 102 ? 18.009 -3.705 3.127 1.00 66.25 102 LEU A C 1
ATOM 771 O O . LEU A 1 102 ? 17.764 -2.688 3.754 1.00 66.25 102 LEU A O 1
ATOM 775 N N . ALA A 1 103 ? 17.086 -4.645 2.903 1.00 65.25 103 ALA A N 1
ATOM 776 C CA . ALA A 1 103 ? 15.694 -4.541 3.348 1.00 65.25 103 ALA A CA 1
ATOM 777 C C . ALA A 1 103 ? 15.449 -5.324 4.646 1.00 65.25 103 ALA A C 1
ATOM 779 O O . ALA A 1 103 ? 16.031 -6.386 4.835 1.00 65.25 103 ALA A O 1
ATOM 780 N N . CYS A 1 104 ? 14.544 -4.848 5.510 1.00 66.75 104 CYS A N 1
ATOM 781 C CA . CYS A 1 104 ? 14.193 -5.511 6.777 1.00 66.75 104 CYS A CA 1
ATOM 782 C C . CYS A 1 104 ? 13.735 -6.977 6.628 1.00 66.75 104 CYS A C 1
ATOM 784 O O . CYS A 1 104 ? 13.786 -7.725 7.598 1.00 66.75 104 CYS A O 1
ATOM 786 N N . GLY A 1 105 ? 13.222 -7.374 5.460 1.00 65.19 105 GLY A N 1
ATOM 787 C CA . GLY A 1 105 ? 12.710 -8.726 5.205 1.00 65.19 105 GLY A CA 1
ATOM 788 C C . GLY A 1 105 ? 13.737 -9.760 4.723 1.00 65.19 105 GLY A C 1
ATOM 789 O O . GLY A 1 105 ? 13.310 -10.836 4.304 1.00 65.19 105 GLY A O 1
ATOM 790 N N . GLN A 1 106 ? 15.035 -9.435 4.701 1.00 56.12 106 GLN A N 1
ATOM 791 C CA . GLN A 1 106 ? 16.130 -10.317 4.255 1.00 56.12 106 GLN A CA 1
ATOM 792 C C . GLN A 1 106 ? 16.884 -10.919 5.442 1.00 56.12 106 GLN A C 1
ATOM 794 O O . GLN A 1 106 ? 17.323 -12.082 5.294 1.00 56.12 106 GLN A O 1
#

Radius of gyration: 17.53 Å; chains: 1; bounding box: 48×24×47 Å